Protein AF-A0A926SGU6-F1 (afdb_monomer_lite)

pLDDT: mean 78.97, std 19.54, range [34.16, 98.25]

Foldseek 3Di:
DDDDDDDDDDDDDPDDDDPPPPPPDDLPLPQFAPPDDFAWWKWALDDQPDPPADAPLSGAHWMWTWTDDPQWIWTKTAGVVLVRLAIWIWTAGDGSKGKTKIKDFAQFSHHPDDPPQQCAQDWDQPDPVSQKTFHNWDFDPDDDPGGTIIMTPIMIGRRSSIDIHDSHPDHGDPDRD

Radius of gyration: 25.49 Å; chains: 1; bounding box: 44×33×111 Å

Sequence (177 aa):
MNRHFLLILSFNLCIPFTTLLRAESQPAAFDFRNNLKDGNYRFCSQRPRSGTV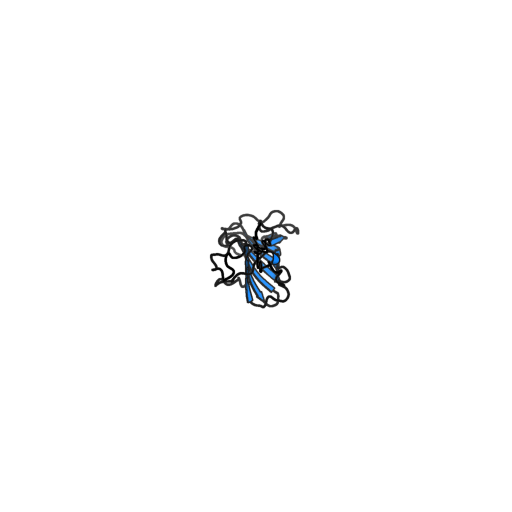TAPNEVVGNCFLFRKQRGQVIGKYYDTRSFGEVSVCLSGSVTDRVLAQGLEEIGGIGRQRIPANSMRDELVNWDKEGILKVSGAETYRGTSDRGRLVRYRQAILDLKRLYRVNAGAILPPTRCF

Secondary structure (DSSP, 8-state):
-------------------------------TTTS--SEEEEEESSPPSSSS---TTS--SEEEEEEEETTEEEEEEEEGGGTT-SEEEEEEEESSSEEEEEEEEESSSS--SPPTTTTSSS-EESSTT-SEEEEEEEE--S--SSSEEEEEEEEEE-GGGSEEE--TTPPPPS---

Structure (mmCIF, N/CA/C/O backbone):
data_AF-A0A926SGU6-F1
#
_entry.id   AF-A0A926SGU6-F1
#
loop_
_atom_site.group_PDB
_atom_site.id
_atom_site.type_symbol
_atom_site.label_atom_id
_atom_site.label_alt_id
_atom_site.label_comp_id
_atom_site.label_asym_id
_atom_site.label_entity_id
_atom_site.label_seq_id
_atom_site.pdbx_PDB_ins_code
_atom_site.Cartn_x
_atom_site.Cartn_y
_atom_site.Cartn_z
_atom_site.occupancy
_atom_site.B_iso_or_equiv
_atom_site.auth_seq_id
_atom_site.auth_comp_id
_atom_site.auth_asym_id
_atom_site.auth_atom_id
_atom_site.pdbx_PDB_model_num
ATOM 1 N N . MET A 1 1 ? 25.596 -16.868 91.184 1.00 37.97 1 MET A N 1
ATOM 2 C CA . MET A 1 1 ? 25.832 -15.513 90.629 1.00 37.97 1 MET A CA 1
ATOM 3 C C . MET A 1 1 ? 25.152 -15.459 89.267 1.00 37.97 1 MET A C 1
ATOM 5 O O . MET A 1 1 ? 25.415 -16.345 88.472 1.00 37.97 1 MET A O 1
ATOM 9 N N . ASN A 1 2 ? 24.038 -14.721 89.149 1.00 34.16 2 ASN A N 1
ATOM 10 C CA . ASN A 1 2 ? 23.910 -13.459 88.382 1.00 34.16 2 ASN A CA 1
ATOM 11 C C . ASN A 1 2 ? 24.379 -13.577 86.918 1.00 34.16 2 ASN A C 1
ATOM 13 O O . ASN A 1 2 ? 25.496 -14.009 86.699 1.00 34.16 2 ASN A O 1
ATOM 17 N N . ARG A 1 3 ? 23.692 -13.118 85.870 1.00 38.75 3 ARG A N 1
ATOM 18 C CA . ARG A 1 3 ? 22.409 -12.434 85.629 1.00 38.75 3 ARG A CA 1
ATOM 19 C C . ARG A 1 3 ? 22.241 -12.427 84.090 1.00 38.75 3 ARG A C 1
ATOM 21 O O . ARG A 1 3 ? 23.236 -12.455 83.380 1.00 38.75 3 ARG A O 1
ATOM 28 N N . HIS A 1 4 ? 20.989 -12.372 83.639 1.00 38.47 4 HIS A N 1
ATOM 29 C CA . HIS A 1 4 ? 20.445 -11.805 82.390 1.00 38.47 4 HIS A CA 1
ATOM 30 C C . HIS A 1 4 ? 21.379 -11.364 81.241 1.00 38.47 4 HIS A C 1
ATOM 32 O O . HIS A 1 4 ? 22.266 -10.553 81.463 1.00 38.47 4 HIS A O 1
ATOM 38 N N . PHE A 1 5 ? 20.984 -11.669 79.995 1.00 40.47 5 PHE A N 1
ATOM 39 C CA . PHE A 1 5 ? 20.565 -10.619 79.051 1.00 40.47 5 PHE A CA 1
ATOM 40 C C . PHE A 1 5 ? 19.672 -11.176 77.926 1.00 40.47 5 PHE A C 1
ATOM 42 O O . PHE A 1 5 ? 19.956 -12.204 77.320 1.00 40.47 5 PHE A O 1
ATOM 49 N N . LEU A 1 6 ? 18.568 -10.469 77.702 1.00 42.78 6 LEU A N 1
ATOM 50 C CA . LEU A 1 6 ? 17.557 -10.635 76.660 1.00 42.78 6 LEU A CA 1
ATOM 51 C C . LEU A 1 6 ? 17.912 -9.672 75.516 1.00 42.78 6 LEU A C 1
ATOM 53 O O . LEU A 1 6 ? 18.248 -8.530 75.817 1.00 42.78 6 LEU A O 1
ATOM 57 N N . LEU A 1 7 ? 17.772 -10.060 74.244 1.00 39.19 7 LEU A N 1
ATOM 58 C CA . LEU A 1 7 ? 17.498 -9.095 73.170 1.00 39.19 7 LEU A CA 1
ATOM 59 C C . LEU A 1 7 ? 16.807 -9.761 71.971 1.00 39.19 7 LEU A C 1
ATOM 61 O O . LEU A 1 7 ? 17.338 -10.641 71.301 1.00 39.19 7 LEU A O 1
ATOM 65 N N . ILE A 1 8 ? 15.575 -9.304 71.778 1.00 44.44 8 ILE A N 1
ATOM 66 C CA . ILE A 1 8 ? 14.685 -9.451 70.626 1.00 44.44 8 ILE A CA 1
ATOM 67 C C . ILE A 1 8 ? 15.131 -8.445 69.551 1.00 44.44 8 ILE A C 1
ATOM 69 O O . ILE A 1 8 ? 15.584 -7.370 69.932 1.00 44.44 8 ILE A O 1
ATOM 73 N N . LEU A 1 9 ? 14.957 -8.761 68.258 1.00 41.72 9 LEU A N 1
ATOM 74 C CA . LEU A 1 9 ? 14.495 -7.882 67.149 1.00 41.72 9 LEU A CA 1
ATOM 75 C C . LEU A 1 9 ? 14.794 -8.605 65.812 1.00 41.72 9 LEU A C 1
ATOM 77 O O . LEU A 1 9 ? 15.941 -8.892 65.500 1.00 41.72 9 LEU A O 1
ATOM 81 N N . SER A 1 10 ? 13.795 -9.146 65.113 1.00 40.19 10 SER A N 1
ATOM 82 C CA . SER A 1 10 ? 12.912 -8.467 64.143 1.00 40.19 10 SER A CA 1
ATOM 83 C C . SER A 1 10 ? 13.447 -8.457 62.706 1.00 40.19 10 SER A C 1
ATOM 85 O O . SER A 1 10 ? 14.383 -7.740 62.378 1.00 40.19 10 SER A O 1
ATOM 87 N N . PHE A 1 11 ? 12.767 -9.255 61.875 1.00 45.12 11 PHE A N 1
ATOM 88 C CA . PHE A 1 11 ? 12.396 -9.057 60.469 1.00 45.12 11 PHE A CA 1
ATOM 89 C C . PHE A 1 11 ? 13.201 -8.067 59.611 1.00 45.12 11 PHE A C 1
ATOM 91 O O . PHE A 1 11 ? 13.109 -6.858 59.792 1.00 45.12 11 PHE A O 1
ATOM 98 N N . ASN A 1 12 ? 13.762 -8.576 58.511 1.00 41.69 12 ASN A N 1
ATOM 99 C CA . ASN A 1 12 ? 13.531 -7.958 57.206 1.00 41.69 12 ASN A CA 1
ATOM 100 C C . ASN A 1 12 ? 13.437 -9.027 56.109 1.00 41.69 12 ASN A C 1
ATOM 102 O O . ASN A 1 12 ? 14.394 -9.724 55.780 1.00 41.69 12 ASN A O 1
ATOM 106 N N . LEU A 1 13 ? 12.217 -9.153 55.587 1.00 45.97 13 LEU A N 1
ATOM 107 C CA . LEU A 1 13 ? 11.832 -9.915 54.409 1.00 45.97 13 LEU A CA 1
ATOM 108 C C . LEU A 1 13 ? 12.438 -9.253 53.163 1.00 45.97 13 LEU A C 1
ATOM 110 O O . LEU A 1 13 ? 11.923 -8.245 52.691 1.00 45.97 13 LEU A O 1
ATOM 114 N N . CYS A 1 14 ? 13.487 -9.840 52.594 1.00 39.28 14 CYS A N 1
ATOM 115 C CA . CYS A 1 14 ? 13.871 -9.573 51.207 1.00 39.28 14 CYS A CA 1
ATOM 116 C C . CYS A 1 14 ? 13.149 -10.582 50.308 1.00 39.28 14 CYS A C 1
ATOM 118 O O . CYS A 1 14 ? 13.698 -11.622 49.951 1.00 39.28 14 CYS A O 1
ATOM 120 N N . ILE A 1 15 ? 11.886 -10.297 49.980 1.00 53.78 15 ILE A N 1
ATOM 121 C CA . ILE A 1 15 ? 11.188 -11.000 48.897 1.00 53.78 15 ILE A CA 1
ATOM 122 C C . ILE A 1 15 ? 11.726 -10.434 47.573 1.00 53.78 15 ILE A C 1
ATOM 124 O O . ILE A 1 15 ? 11.744 -9.211 47.403 1.00 53.78 15 ILE A O 1
ATOM 128 N N . PRO A 1 16 ? 12.183 -11.279 46.637 1.00 40.81 16 PRO A N 1
ATOM 129 C CA . PRO A 1 16 ? 12.710 -10.818 45.368 1.00 40.81 16 PRO A CA 1
ATOM 130 C C . PRO A 1 16 ? 11.577 -10.384 44.434 1.00 40.81 16 PRO A C 1
ATOM 132 O O . PRO A 1 16 ? 10.491 -10.954 44.435 1.00 40.81 16 PRO A O 1
ATOM 135 N N . PHE A 1 17 ? 11.895 -9.393 43.603 1.00 47.88 17 PHE A N 1
ATOM 136 C CA . PHE A 1 17 ? 11.402 -9.226 42.237 1.00 47.88 17 PHE A CA 1
ATOM 137 C C . PHE A 1 17 ? 9.922 -9.563 41.987 1.00 47.88 17 PHE A C 1
ATOM 139 O O . PHE A 1 17 ? 9.542 -10.678 41.637 1.00 47.88 17 PHE A O 1
ATOM 146 N N . THR A 1 18 ? 9.087 -8.533 41.955 1.00 45.38 18 THR A N 1
ATOM 147 C CA . THR A 1 18 ? 8.050 -8.498 40.922 1.00 45.38 18 THR A CA 1
ATOM 148 C C . THR A 1 18 ? 7.994 -7.086 40.386 1.00 45.38 18 THR A C 1
ATOM 150 O O . THR A 1 18 ? 7.298 -6.208 40.885 1.00 45.38 18 THR A O 1
ATOM 153 N N . THR A 1 19 ? 8.838 -6.851 39.388 1.00 45.31 19 THR A N 1
ATOM 154 C CA . THR A 1 19 ? 8.757 -5.693 38.516 1.00 45.31 19 THR A CA 1
ATOM 155 C C . THR A 1 19 ? 7.315 -5.609 38.020 1.00 45.31 19 THR A C 1
ATOM 157 O O . THR A 1 19 ? 6.869 -6.456 37.248 1.00 45.31 19 THR A O 1
ATOM 160 N N . LEU A 1 20 ? 6.576 -4.595 38.468 1.00 49.50 20 LEU A N 1
ATOM 161 C CA . LEU A 1 20 ? 5.310 -4.177 37.871 1.00 49.50 20 LEU A CA 1
ATOM 162 C C . LEU A 1 20 ? 5.624 -3.536 36.509 1.00 49.50 20 LEU A C 1
ATOM 164 O O . LEU A 1 20 ? 5.477 -2.339 36.286 1.00 49.50 20 LEU A O 1
ATOM 168 N N . LEU A 1 21 ? 6.111 -4.360 35.580 1.00 41.56 21 LEU A N 1
ATOM 169 C CA . LEU A 1 21 ? 6.093 -4.082 34.156 1.00 41.56 21 LEU A CA 1
ATOM 170 C C . LEU A 1 21 ? 4.631 -4.187 33.735 1.00 41.56 21 LEU A C 1
ATOM 172 O O . LEU A 1 21 ? 4.153 -5.245 33.331 1.00 41.56 21 LEU A O 1
ATOM 176 N N . ARG A 1 22 ? 3.905 -3.071 33.812 1.00 44.03 22 ARG A N 1
ATOM 177 C CA . ARG A 1 22 ? 2.701 -2.903 33.002 1.00 44.03 22 ARG A CA 1
ATOM 178 C C . ARG A 1 22 ? 3.144 -2.784 31.543 1.00 44.03 22 ARG A C 1
ATOM 180 O O . ARG A 1 22 ? 3.216 -1.700 30.974 1.00 44.03 22 ARG A O 1
ATOM 187 N N . ALA A 1 23 ? 3.491 -3.919 30.950 1.00 46.16 23 ALA A N 1
ATOM 188 C CA . ALA A 1 23 ? 3.639 -4.077 29.517 1.00 46.16 23 ALA A CA 1
ATOM 189 C C . ALA A 1 23 ? 2.235 -4.127 28.910 1.00 46.16 23 ALA A C 1
ATOM 191 O O . ALA A 1 23 ? 1.737 -5.187 28.548 1.00 46.16 23 ALA A O 1
ATOM 192 N N . GLU A 1 24 ? 1.571 -2.978 28.820 1.00 52.88 24 GLU A N 1
ATOM 193 C CA . GLU A 1 24 ? 0.285 -2.888 28.138 1.00 52.88 24 GLU A CA 1
ATOM 194 C C . GLU A 1 24 ? 0.413 -2.022 26.894 1.00 52.88 24 GLU A C 1
ATOM 196 O O . GLU A 1 24 ? 0.014 -0.867 26.819 1.00 52.88 24 GLU A O 1
ATOM 201 N N . SER A 1 25 ? 0.998 -2.636 25.878 1.00 44.53 25 SER A N 1
ATOM 202 C CA . SER A 1 25 ? 0.344 -2.632 24.580 1.00 44.53 25 SER A CA 1
ATOM 203 C C . SER A 1 25 ? 0.863 -3.853 23.837 1.00 44.53 25 SER A C 1
ATOM 205 O O . SER A 1 25 ? 1.980 -3.852 23.308 1.00 44.53 25 SER A O 1
ATOM 207 N N . GLN A 1 26 ? 0.061 -4.907 23.783 1.00 46.75 26 GLN A N 1
ATOM 208 C CA . GLN A 1 26 ? 0.214 -5.847 22.683 1.00 46.75 26 GLN A CA 1
ATOM 209 C C . GLN A 1 26 ? 0.273 -5.046 21.360 1.00 46.75 26 GLN A C 1
ATOM 211 O O . GLN A 1 26 ? -0.361 -3.985 21.260 1.00 46.75 26 GLN A O 1
ATOM 216 N N . PRO A 1 27 ? 0.922 -5.553 20.299 1.00 47.94 27 PRO A N 1
ATOM 217 C CA . PRO A 1 27 ? 0.322 -5.417 18.983 1.00 47.94 27 PRO A CA 1
ATOM 218 C C . PRO A 1 27 ? -1.016 -6.153 19.084 1.00 47.94 27 PRO A C 1
ATOM 220 O O . PRO A 1 27 ? -1.103 -7.344 18.797 1.00 47.94 27 PRO A O 1
ATOM 223 N N . ALA A 1 28 ? -2.040 -5.507 19.649 1.00 43.53 28 ALA A N 1
ATOM 224 C CA . ALA A 1 28 ? -3.357 -6.103 19.668 1.00 43.53 28 ALA A CA 1
ATOM 225 C C . ALA A 1 28 ? -3.671 -6.304 18.194 1.00 43.53 28 ALA A C 1
ATOM 227 O O . ALA A 1 28 ? -3.621 -5.339 17.428 1.00 43.53 28 ALA A O 1
ATOM 228 N N . ALA A 1 29 ? -3.875 -7.560 17.802 1.00 46.94 29 ALA A N 1
ATOM 229 C CA . ALA A 1 29 ? -4.470 -7.924 16.538 1.00 46.94 29 ALA A CA 1
ATOM 230 C C . ALA A 1 29 ? -5.776 -7.133 16.448 1.00 46.94 29 ALA A C 1
ATOM 232 O O . ALA A 1 29 ? -6.813 -7.563 16.944 1.00 46.94 29 ALA A O 1
ATOM 233 N N . PHE A 1 30 ? -5.684 -5.903 15.943 1.00 53.75 30 PHE A N 1
ATOM 234 C CA . PHE A 1 30 ? -6.813 -5.015 15.817 1.00 53.75 30 PHE A CA 1
ATOM 235 C C . PHE A 1 30 ? -7.750 -5.765 14.889 1.00 53.75 30 PHE A C 1
ATOM 237 O O . PHE A 1 30 ? -7.342 -6.142 13.791 1.00 53.75 30 PHE A O 1
ATOM 244 N N . ASP A 1 31 ? -8.956 -6.084 15.353 1.00 55.91 31 ASP A N 1
ATOM 245 C CA . ASP A 1 31 ? -9.930 -6.744 14.496 1.00 55.91 31 ASP A CA 1
ATOM 246 C C . ASP A 1 31 ? -10.377 -5.743 13.424 1.00 55.91 31 ASP A C 1
ATOM 248 O O . ASP A 1 31 ? -11.317 -4.959 13.587 1.00 55.91 31 ASP A O 1
ATOM 252 N N . PHE A 1 32 ? -9.625 -5.739 12.327 1.00 62.06 32 PHE A N 1
ATOM 253 C CA . PHE A 1 32 ? -9.819 -4.879 11.174 1.00 62.06 32 PHE A CA 1
ATOM 254 C C . PHE A 1 32 ? -11.168 -5.144 10.482 1.00 62.06 32 PHE A C 1
ATOM 256 O O . PHE A 1 32 ? -11.677 -4.231 9.828 1.00 62.06 32 PHE A O 1
ATOM 263 N N . ARG A 1 33 ? -11.784 -6.332 10.662 1.00 49.72 33 ARG A N 1
ATOM 264 C CA . ARG A 1 33 ? -13.089 -6.678 10.066 1.00 49.72 33 ARG A CA 1
ATOM 265 C C . ARG A 1 33 ? -14.234 -5.859 10.654 1.00 49.72 33 ARG A C 1
ATOM 267 O O . ARG A 1 33 ? -15.076 -5.396 9.890 1.00 49.72 33 ARG A O 1
ATOM 274 N N . ASN A 1 34 ? -14.259 -5.664 11.973 1.00 51.56 34 ASN A N 1
ATOM 275 C CA . ASN A 1 34 ? -15.447 -5.137 12.658 1.00 51.56 34 ASN A CA 1
ATOM 276 C C . ASN A 1 34 ? -15.272 -3.739 13.266 1.00 51.56 34 ASN A C 1
ATOM 278 O O . ASN A 1 34 ? -16.264 -3.048 13.485 1.00 51.56 34 ASN A O 1
ATOM 282 N N . ASN A 1 35 ? -14.037 -3.277 13.496 1.00 66.94 35 ASN A N 1
ATOM 283 C CA . ASN A 1 35 ? -13.813 -2.071 14.309 1.00 66.94 35 ASN A CA 1
ATOM 284 C C . ASN A 1 35 ? -13.295 -0.851 13.542 1.00 66.94 35 ASN A C 1
ATOM 286 O O . ASN A 1 35 ? -13.271 0.258 14.085 1.00 66.94 35 ASN A O 1
ATOM 290 N N . LEU A 1 36 ? -12.884 -1.008 12.282 1.00 81.56 36 LEU A N 1
ATOM 291 C CA . LEU A 1 36 ? -12.426 0.126 11.485 1.00 81.56 36 LEU A CA 1
ATOM 292 C C . LEU A 1 36 ? -13.639 0.809 10.836 1.00 81.56 36 LEU A C 1
ATOM 294 O O . LEU A 1 36 ? -14.140 0.373 9.798 1.00 81.56 36 LEU A O 1
ATOM 298 N N . LYS A 1 37 ? -14.138 1.882 11.458 1.00 88.31 37 LYS A N 1
ATOM 299 C CA . LYS A 1 37 ? -15.188 2.735 10.873 1.00 88.31 37 LYS A CA 1
ATOM 300 C C . LYS A 1 37 ? -14.716 3.335 9.544 1.00 88.31 37 LYS A C 1
ATOM 302 O O . LYS A 1 37 ? -13.524 3.336 9.235 1.00 88.31 37 LYS A O 1
ATOM 307 N N . ASP A 1 38 ? -15.634 3.847 8.742 1.00 92.19 38 ASP A N 1
ATOM 308 C CA . ASP A 1 38 ? -15.238 4.595 7.550 1.00 92.19 38 ASP A CA 1
ATOM 309 C C . ASP A 1 38 ? -14.463 5.861 7.957 1.00 92.19 38 ASP A C 1
ATOM 311 O O . ASP A 1 38 ? -14.768 6.487 8.973 1.00 92.19 38 ASP A O 1
ATOM 315 N N . GLY A 1 39 ? -13.400 6.186 7.219 1.00 91.81 39 GLY A N 1
ATOM 316 C CA . GLY A 1 39 ? -12.478 7.260 7.593 1.00 91.81 39 GLY A CA 1
ATOM 317 C C . GLY A 1 39 ? -11.078 7.123 6.998 1.00 91.81 39 GLY A C 1
ATOM 318 O O . GLY A 1 39 ? -10.813 6.234 6.187 1.00 91.81 39 GLY A O 1
ATOM 319 N N . ASN A 1 40 ? -10.180 8.013 7.424 1.00 92.88 40 ASN A N 1
ATOM 320 C CA . ASN A 1 40 ? -8.783 8.053 6.995 1.00 92.88 40 ASN A CA 1
ATOM 321 C C . ASN A 1 40 ? -7.868 7.483 8.081 1.00 92.88 40 ASN A C 1
ATOM 323 O O . ASN A 1 40 ? -8.015 7.792 9.265 1.00 92.88 40 ASN A O 1
ATOM 327 N N . TYR A 1 41 ? -6.902 6.673 7.665 1.00 91.25 41 TYR A N 1
ATOM 328 C CA . TYR A 1 41 ? -6.055 5.904 8.561 1.00 91.25 41 TYR A CA 1
ATOM 329 C C . TYR A 1 41 ? -4.615 5.878 8.075 1.00 91.25 41 TYR A C 1
ATOM 331 O O . TYR A 1 41 ? -4.353 5.859 6.873 1.00 91.25 41 TYR A O 1
ATOM 339 N N . ARG A 1 42 ? -3.682 5.810 9.026 1.00 91.00 42 ARG A N 1
ATOM 340 C CA . ARG A 1 42 ? -2.275 5.530 8.764 1.00 91.00 42 ARG A CA 1
ATOM 341 C C . ARG A 1 42 ? -1.800 4.407 9.675 1.00 91.00 42 ARG A C 1
ATOM 343 O O . ARG A 1 42 ? -2.048 4.435 10.880 1.00 91.00 42 ARG A O 1
ATOM 350 N N . PHE A 1 43 ? -1.135 3.425 9.086 1.00 91.00 43 PHE A N 1
ATOM 351 C CA . PHE A 1 43 ? -0.554 2.279 9.780 1.00 91.00 43 PHE A CA 1
ATOM 352 C C . PHE A 1 43 ? 0.903 2.128 9.363 1.00 91.00 43 PHE A C 1
ATOM 354 O O . PHE A 1 43 ? 1.172 2.200 8.171 1.00 91.00 43 PHE A O 1
ATOM 361 N N . CYS A 1 44 ? 1.831 1.932 10.298 1.00 90.69 44 CYS A N 1
ATOM 362 C CA . CYS A 1 44 ? 3.265 1.881 9.997 1.00 90.69 44 CYS A CA 1
ATOM 363 C C . CYS A 1 44 ? 3.982 0.743 10.722 1.00 90.69 44 CYS A C 1
ATOM 365 O O . CYS A 1 44 ? 3.562 0.325 11.799 1.00 90.69 44 CYS A O 1
ATOM 367 N N . SER A 1 45 ? 5.054 0.222 10.123 1.00 91.06 45 SER A 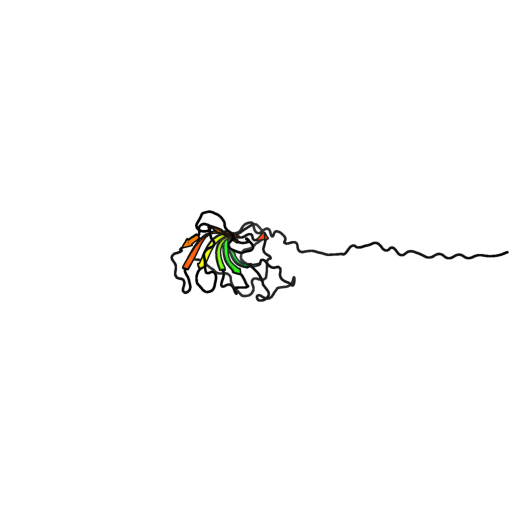N 1
ATOM 368 C CA . SER A 1 45 ? 5.755 -0.965 10.629 1.00 91.06 45 SER A CA 1
ATOM 369 C C . SER A 1 45 ? 6.589 -0.703 11.880 1.00 91.06 45 SER A C 1
ATOM 371 O O . SER A 1 45 ? 6.848 -1.637 12.638 1.00 91.06 45 SER A O 1
ATOM 373 N N . GLN A 1 46 ? 6.982 0.547 12.136 1.00 86.12 46 GLN A N 1
ATOM 374 C CA . GLN A 1 46 ? 7.642 0.906 13.385 1.00 86.12 46 GLN A CA 1
ATOM 375 C C . GLN A 1 46 ? 6.658 1.513 14.369 1.00 86.12 46 GLN A C 1
ATOM 377 O O . GLN A 1 46 ? 5.792 2.324 14.029 1.00 86.12 46 GLN A O 1
ATOM 382 N N . ARG A 1 47 ? 6.824 1.100 15.623 1.00 74.56 47 ARG A N 1
ATOM 383 C CA . ARG A 1 47 ? 6.059 1.631 16.735 1.00 74.56 47 ARG A CA 1
ATOM 384 C C . ARG A 1 47 ? 6.494 3.077 17.002 1.00 74.56 47 ARG A C 1
ATOM 386 O O . ARG A 1 47 ? 7.697 3.343 17.028 1.00 74.56 47 ARG A O 1
ATOM 393 N N . PRO A 1 48 ? 5.554 3.997 17.252 1.00 67.00 48 PRO A N 1
ATOM 394 C CA . PRO A 1 48 ? 5.924 5.344 17.642 1.00 67.00 48 PRO A CA 1
ATOM 395 C C . PRO A 1 48 ? 6.644 5.361 18.997 1.00 67.00 48 PRO A C 1
ATOM 397 O O . PRO A 1 48 ? 6.311 4.579 19.891 1.00 67.00 48 PRO A O 1
ATOM 400 N N . ARG A 1 49 ? 7.649 6.236 19.143 1.00 64.50 49 ARG A N 1
ATOM 401 C CA . ARG A 1 49 ? 8.501 6.304 20.347 1.00 64.50 49 ARG A CA 1
ATOM 402 C C . ARG A 1 49 ? 7.752 6.783 21.599 1.00 64.50 49 ARG A C 1
ATOM 404 O O . ARG A 1 49 ? 8.154 6.422 22.699 1.00 64.50 49 ARG A O 1
ATOM 411 N N . SER A 1 50 ? 6.653 7.524 21.449 1.00 58.03 50 SER A N 1
ATOM 412 C CA . SER A 1 50 ? 5.747 7.917 22.537 1.00 58.03 50 SER A CA 1
ATOM 413 C C . SER A 1 50 ? 4.326 7.403 22.272 1.00 58.03 50 SER A C 1
ATOM 415 O O . SER A 1 50 ? 3.854 7.372 21.137 1.00 58.03 50 SER A O 1
ATOM 417 N N . GLY A 1 51 ? 3.617 6.989 23.329 1.00 50.44 51 GLY A N 1
ATOM 418 C CA . GLY A 1 51 ? 2.210 6.556 23.255 1.00 50.44 51 GLY A CA 1
ATOM 419 C C . GLY A 1 51 ? 1.216 7.690 22.963 1.00 50.44 51 GLY A C 1
ATOM 420 O O . GLY A 1 51 ? 0.024 7.444 22.793 1.00 50.44 51 GLY A O 1
ATOM 421 N N . THR A 1 52 ? 1.700 8.928 22.893 1.00 46.31 52 THR A N 1
ATOM 422 C CA . THR A 1 52 ? 0.950 10.142 22.584 1.00 46.31 52 THR A CA 1
ATOM 423 C C . THR A 1 52 ? 1.363 10.661 21.215 1.00 46.31 52 THR A C 1
ATOM 425 O O . THR A 1 52 ? 2.529 10.967 20.997 1.00 46.31 52 THR A O 1
ATOM 428 N N . VAL A 1 53 ? 0.378 10.729 20.312 1.00 48.31 53 VAL A N 1
ATOM 429 C CA . VAL A 1 53 ? 0.356 11.455 19.028 1.00 48.31 53 VAL A CA 1
ATOM 430 C C . VAL A 1 53 ? 1.737 11.855 18.501 1.00 48.31 53 VAL A C 1
ATOM 432 O O . VAL A 1 53 ? 2.210 12.967 18.699 1.00 48.31 53 VAL A O 1
ATOM 435 N N . THR A 1 54 ? 2.367 10.932 17.792 1.00 52.81 54 THR A N 1
ATOM 436 C CA . THR A 1 54 ? 3.625 11.170 17.084 1.00 52.81 54 THR A CA 1
ATOM 437 C C . THR A 1 54 ? 3.388 12.130 15.926 1.00 52.81 54 THR A C 1
ATOM 439 O O . THR A 1 54 ? 2.466 11.931 15.124 1.00 52.81 54 THR A O 1
ATOM 442 N N . ALA A 1 55 ? 4.191 13.191 15.858 1.00 55.00 55 ALA A N 1
ATOM 443 C CA . ALA A 1 55 ? 4.118 14.155 14.773 1.00 55.00 55 ALA A CA 1
ATOM 444 C C . ALA A 1 55 ? 4.390 13.446 13.423 1.00 55.00 55 ALA A C 1
ATOM 446 O O . ALA A 1 55 ? 5.125 12.456 13.383 1.00 55.00 55 ALA A O 1
ATOM 447 N N . PRO A 1 56 ? 3.797 13.887 12.293 1.00 53.38 56 PRO A N 1
ATOM 448 C CA . PRO A 1 56 ? 3.882 13.171 11.013 1.00 53.38 56 PRO A CA 1
ATOM 449 C C . PRO A 1 56 ? 5.307 12.875 10.511 1.00 53.38 56 PRO A C 1
ATOM 451 O O . PRO A 1 56 ? 5.472 11.975 9.691 1.00 53.38 56 PRO A O 1
ATOM 454 N N . ASN A 1 57 ? 6.300 13.630 10.990 1.00 57.91 57 ASN A N 1
ATOM 455 C CA . ASN A 1 57 ? 7.733 13.542 10.694 1.00 57.91 57 ASN A CA 1
ATOM 456 C C . ASN A 1 57 ? 8.504 12.523 11.556 1.00 57.91 57 ASN A C 1
ATOM 458 O O . ASN A 1 57 ? 9.634 12.187 11.224 1.00 57.91 57 ASN A O 1
ATOM 462 N N . GLU A 1 58 ? 7.915 12.018 12.636 1.00 66.12 58 GLU A N 1
ATOM 463 C CA . GLU A 1 58 ? 8.531 11.015 13.518 1.00 66.12 58 GLU A CA 1
ATOM 464 C C . GLU A 1 58 ? 8.091 9.579 13.180 1.00 66.12 58 GLU A C 1
ATOM 466 O O . GLU A 1 58 ? 8.470 8.610 13.840 1.00 66.12 58 GLU A O 1
ATOM 471 N N . VAL A 1 59 ? 7.272 9.428 12.139 1.00 72.00 59 VAL A N 1
ATOM 472 C CA . VAL A 1 59 ? 6.795 8.136 11.656 1.00 72.00 59 VAL A CA 1
ATOM 473 C C . VAL A 1 59 ? 7.860 7.505 10.759 1.00 72.00 59 VAL A C 1
ATOM 475 O O . VAL A 1 59 ? 8.244 8.083 9.744 1.00 72.00 59 VAL A O 1
ATOM 478 N N . VAL A 1 60 ? 8.314 6.301 11.114 1.00 80.25 60 VAL A N 1
ATOM 479 C CA . VAL A 1 60 ? 9.394 5.597 10.409 1.00 80.25 60 VAL A CA 1
ATOM 480 C C . VAL A 1 60 ? 8.940 4.201 9.963 1.00 80.25 60 VAL A C 1
ATOM 482 O O . VAL A 1 60 ? 8.124 3.553 10.618 1.00 80.25 60 VAL A O 1
ATOM 485 N N . GLY A 1 61 ? 9.477 3.726 8.840 1.00 89.19 61 GLY A N 1
ATOM 486 C CA . GLY A 1 61 ? 9.271 2.379 8.313 1.00 89.19 61 GLY A CA 1
ATOM 487 C C . GLY A 1 61 ? 8.371 2.357 7.084 1.00 89.19 61 GLY A C 1
ATOM 488 O O . GLY A 1 61 ? 8.236 3.350 6.372 1.00 89.19 61 GLY A O 1
ATOM 489 N N . ASN A 1 62 ? 7.746 1.208 6.837 1.00 92.69 62 ASN A N 1
ATOM 490 C CA . ASN A 1 62 ? 6.765 1.084 5.771 1.00 92.69 62 ASN A CA 1
ATOM 491 C C . ASN A 1 62 ? 5.393 1.477 6.307 1.00 92.69 62 ASN A C 1
ATOM 493 O O . ASN A 1 62 ? 4.944 0.940 7.323 1.00 92.69 62 ASN A O 1
ATOM 497 N N . CYS A 1 63 ? 4.730 2.393 5.617 1.00 92.94 63 CYS A N 1
ATOM 498 C CA . CYS A 1 63 ? 3.465 2.970 6.026 1.00 92.94 63 CYS A CA 1
ATOM 499 C C . CYS A 1 63 ? 2.384 2.747 4.978 1.00 92.94 63 CYS A C 1
ATOM 501 O O . CYS A 1 63 ? 2.635 2.860 3.784 1.00 92.94 63 CYS A O 1
ATOM 503 N N . PHE A 1 64 ? 1.160 2.510 5.436 1.00 95.19 64 PHE A N 1
ATOM 504 C CA . PHE A 1 64 ? -0.048 2.499 4.631 1.00 95.19 64 PHE A CA 1
ATOM 505 C C . PHE A 1 64 ? -0.958 3.650 5.061 1.00 95.19 64 PHE A C 1
ATOM 507 O O . PHE A 1 64 ? -1.521 3.621 6.156 1.00 95.19 64 PHE A O 1
ATOM 514 N N . LEU A 1 65 ? -1.081 4.671 4.211 1.00 94.62 65 LEU A N 1
ATOM 515 C CA . LEU A 1 65 ? -2.009 5.791 4.377 1.00 94.62 65 LEU A CA 1
ATOM 516 C C . LEU A 1 65 ? -3.212 5.565 3.460 1.00 94.62 65 LEU A C 1
ATOM 518 O O . LEU A 1 65 ? -3.063 5.597 2.240 1.00 94.62 65 LEU A O 1
ATOM 522 N N . PHE A 1 66 ? -4.394 5.340 4.027 1.00 95.75 66 PHE A N 1
ATOM 523 C CA . PHE A 1 66 ? -5.565 4.925 3.258 1.00 95.75 66 PHE A CA 1
ATOM 524 C C . PHE A 1 66 ? -6.872 5.514 3.774 1.00 95.75 66 PHE A C 1
ATOM 526 O O . PHE A 1 66 ? -7.017 5.861 4.947 1.00 95.75 66 PHE A O 1
ATOM 533 N N . ARG A 1 67 ? -7.846 5.588 2.872 1.00 95.44 67 ARG A N 1
ATOM 534 C CA . ARG A 1 67 ? -9.249 5.848 3.175 1.00 95.44 67 ARG A CA 1
ATOM 535 C C . ARG A 1 67 ? -10.003 4.529 3.142 1.00 95.44 67 ARG A C 1
ATOM 537 O O . ARG A 1 67 ? -9.873 3.794 2.167 1.00 95.44 67 ARG A O 1
ATOM 544 N N . LYS A 1 68 ? -10.810 4.258 4.168 1.00 93.88 68 LYS A N 1
ATOM 545 C CA . LYS A 1 68 ? -11.779 3.158 4.196 1.00 93.88 68 LYS A CA 1
ATOM 546 C C . LYS A 1 68 ? -13.193 3.692 3.981 1.00 93.88 68 LYS A C 1
ATOM 548 O O . LYS A 1 68 ? -13.603 4.619 4.679 1.00 93.88 68 LYS A O 1
ATOM 553 N N . GLN A 1 69 ? -13.940 3.072 3.073 1.00 93.75 69 GLN A N 1
ATOM 554 C CA . GLN A 1 69 ? -15.359 3.344 2.855 1.00 93.75 69 GLN A CA 1
ATOM 555 C C . GLN A 1 69 ? -16.092 2.052 2.490 1.00 93.75 69 GLN A C 1
ATOM 557 O O . GLN A 1 69 ? -15.710 1.383 1.533 1.00 93.75 69 GLN A O 1
ATOM 562 N N . ARG A 1 70 ? -17.137 1.679 3.244 1.00 91.62 70 ARG A N 1
ATOM 563 C CA . ARG A 1 70 ? -17.959 0.476 2.982 1.00 91.62 70 ARG A CA 1
ATOM 564 C C . ARG A 1 70 ? -17.133 -0.809 2.771 1.00 91.62 70 ARG A C 1
ATOM 566 O O . ARG A 1 70 ? -17.399 -1.596 1.868 1.00 91.62 70 ARG A O 1
ATOM 573 N N . GLY A 1 71 ? -16.086 -0.999 3.579 1.00 89.94 71 GLY A N 1
ATOM 574 C CA . GLY A 1 71 ? -15.196 -2.173 3.505 1.00 89.94 71 GLY A CA 1
ATOM 575 C C . GLY A 1 71 ? -14.161 -2.139 2.372 1.00 89.94 71 GLY A C 1
ATOM 576 O O . GLY A 1 71 ? -13.306 -3.021 2.306 1.00 89.94 71 GLY A O 1
ATOM 577 N N . GLN A 1 72 ? -14.194 -1.112 1.522 1.00 94.12 72 GLN A N 1
ATOM 578 C CA . GLN A 1 72 ? -13.179 -0.856 0.506 1.00 94.12 72 GLN A CA 1
ATOM 579 C C . GLN A 1 72 ? -12.110 0.090 1.044 1.00 94.12 72 GLN A C 1
ATOM 581 O O . GLN A 1 72 ? -12.395 0.952 1.879 1.00 94.12 72 GLN A O 1
ATOM 586 N N . VAL A 1 73 ? -10.888 -0.056 0.547 1.00 95.19 73 VAL A N 1
ATOM 587 C CA . VAL A 1 73 ? -9.757 0.816 0.835 1.00 95.19 73 VAL A CA 1
ATOM 588 C C . VAL A 1 73 ? -9.126 1.321 -0.447 1.00 95.19 73 VAL A C 1
ATOM 590 O O . VAL A 1 73 ? -8.968 0.577 -1.412 1.00 95.19 73 VAL A O 1
ATOM 593 N N . ILE A 1 74 ? -8.733 2.590 -0.420 1.00 97.88 74 ILE A N 1
ATOM 594 C CA . ILE A 1 74 ? -7.840 3.201 -1.403 1.00 97.88 74 ILE A CA 1
ATOM 595 C C . ILE A 1 74 ? -6.737 3.884 -0.610 1.00 97.88 74 ILE A C 1
ATOM 597 O O . ILE A 1 74 ? -7.021 4.671 0.298 1.00 97.88 74 ILE A O 1
ATOM 601 N N . GLY A 1 75 ? -5.482 3.569 -0.906 1.00 97.00 75 GLY A N 1
ATOM 602 C CA . GLY A 1 75 ? -4.374 4.090 -0.122 1.00 97.00 75 GLY A CA 1
ATOM 603 C C . GLY A 1 75 ? -3.019 3.942 -0.774 1.00 97.00 75 GLY A C 1
ATOM 604 O O . GLY A 1 75 ? -2.861 3.242 -1.763 1.00 97.00 75 GLY A O 1
ATOM 605 N N . LYS A 1 76 ? -2.027 4.598 -0.183 1.00 96.12 76 LYS A N 1
ATOM 606 C CA . LYS A 1 76 ? -0.628 4.546 -0.594 1.00 96.12 76 LYS A CA 1
ATOM 607 C C . LYS A 1 76 ? 0.159 3.747 0.439 1.00 96.12 76 LYS A C 1
ATOM 609 O O . LYS A 1 76 ? 0.157 4.111 1.616 1.00 96.12 76 LYS A O 1
ATOM 614 N N . TYR A 1 77 ? 0.824 2.681 0.002 1.00 96.75 77 TYR A N 1
ATOM 615 C CA . TYR A 1 77 ? 1.844 1.979 0.775 1.00 96.75 77 TYR A CA 1
ATOM 616 C C . TYR A 1 77 ? 3.226 2.492 0.366 1.00 96.75 77 TYR A C 1
ATOM 618 O O . TYR A 1 77 ? 3.500 2.582 -0.829 1.00 96.75 77 TYR A O 1
ATOM 626 N N . TYR A 1 78 ? 4.069 2.895 1.315 1.00 93.75 78 TYR A N 1
ATOM 627 C CA . TYR A 1 78 ? 5.331 3.579 1.021 1.00 93.75 78 TYR A CA 1
ATOM 628 C C . TYR A 1 78 ? 6.386 3.407 2.118 1.00 93.75 78 TYR A C 1
ATOM 630 O O . TYR A 1 78 ? 6.042 3.247 3.287 1.00 93.75 78 TYR A O 1
ATOM 638 N N . ASP A 1 79 ? 7.665 3.501 1.746 1.00 89.62 79 ASP A N 1
ATOM 639 C CA . ASP A 1 79 ? 8.790 3.544 2.694 1.00 89.62 79 ASP A CA 1
ATOM 640 C C . ASP A 1 79 ? 9.121 5.002 3.053 1.00 89.62 79 ASP A C 1
ATOM 642 O O . ASP A 1 79 ? 9.454 5.812 2.177 1.00 89.62 79 ASP A O 1
ATOM 646 N N . THR A 1 80 ? 9.059 5.353 4.340 1.00 87.12 80 THR A N 1
ATOM 647 C CA . THR A 1 80 ? 9.360 6.711 4.821 1.00 87.12 80 THR A CA 1
ATOM 648 C C . THR A 1 80 ? 10.816 7.119 4.593 1.00 87.12 80 THR A C 1
ATOM 650 O O . THR A 1 80 ? 11.085 8.309 4.466 1.00 87.12 80 THR A O 1
ATOM 653 N N . ARG A 1 81 ? 11.757 6.168 4.493 1.00 83.38 81 ARG A N 1
ATOM 654 C CA . ARG A 1 81 ? 13.181 6.443 4.207 1.00 83.38 81 ARG A CA 1
ATOM 655 C C . ARG A 1 81 ? 13.405 6.971 2.794 1.00 83.38 81 ARG A C 1
ATOM 657 O O . ARG A 1 81 ? 14.395 7.643 2.546 1.00 83.38 81 ARG A O 1
ATOM 664 N N . SER A 1 82 ? 12.481 6.660 1.887 1.00 83.00 82 SER A N 1
ATOM 665 C CA . SER A 1 82 ? 12.458 7.186 0.520 1.00 83.00 82 SER A CA 1
ATOM 666 C C . SER A 1 82 ? 11.603 8.447 0.389 1.00 83.00 82 SER A C 1
ATOM 668 O O . SER A 1 82 ? 11.213 8.801 -0.714 1.00 83.00 82 SER A O 1
ATOM 670 N N . PHE A 1 83 ? 11.186 9.060 1.505 1.00 81.62 83 PHE A N 1
ATOM 671 C CA . PHE A 1 83 ? 10.228 10.174 1.517 1.00 81.62 83 PHE A CA 1
ATOM 672 C C . PHE A 1 83 ? 8.942 9.893 0.707 1.00 81.62 83 PHE A C 1
ATOM 674 O O . PHE A 1 83 ? 8.262 10.801 0.234 1.00 81.62 83 PHE A O 1
ATOM 681 N N . GLY A 1 84 ? 8.576 8.614 0.569 1.00 80.31 84 GLY A N 1
ATOM 682 C CA . GLY A 1 84 ? 7.412 8.175 -0.193 1.00 80.31 84 GLY A CA 1
ATOM 683 C C . GLY A 1 84 ? 7.592 8.105 -1.713 1.00 80.31 84 GLY A C 1
ATOM 684 O O . GLY A 1 84 ? 6.583 7.958 -2.411 1.00 80.31 84 GLY A O 1
ATOM 685 N N . GLU A 1 85 ? 8.825 8.192 -2.218 1.00 83.56 85 GLU A N 1
ATOM 686 C CA . GLU A 1 85 ? 9.170 7.971 -3.629 1.00 83.56 85 GLU A CA 1
ATOM 687 C C . GLU A 1 85 ? 9.023 6.498 -4.020 1.00 83.56 85 GLU A C 1
ATOM 689 O O . GLU A 1 85 ? 8.518 6.187 -5.097 1.00 83.56 85 GLU A O 1
ATOM 694 N N . VAL A 1 86 ? 9.396 5.575 -3.129 1.00 88.62 86 VAL A N 1
ATOM 695 C CA . VAL A 1 86 ? 9.129 4.144 -3.298 1.00 88.62 86 VAL A CA 1
ATOM 696 C C . VAL A 1 86 ? 7.760 3.847 -2.710 1.00 88.62 86 VAL A C 1
ATOM 698 O O . VAL A 1 86 ? 7.575 3.828 -1.489 1.00 88.62 86 VAL A O 1
ATOM 701 N N . SER A 1 87 ? 6.776 3.656 -3.587 1.00 93.69 87 SER A N 1
ATOM 702 C CA . SER A 1 87 ? 5.396 3.480 -3.161 1.00 93.69 87 SER A CA 1
ATOM 703 C C . SER A 1 87 ? 4.528 2.751 -4.172 1.00 93.69 87 SER A C 1
ATOM 705 O O . SER A 1 87 ? 4.792 2.766 -5.368 1.00 93.69 87 SER A O 1
ATOM 707 N N . VAL A 1 88 ? 3.447 2.168 -3.671 1.00 95.62 88 VAL A N 1
ATOM 708 C CA . VAL A 1 88 ? 2.409 1.516 -4.464 1.00 95.62 88 VAL A CA 1
ATOM 709 C C . VAL A 1 88 ? 1.042 1.961 -3.957 1.00 95.62 88 VAL A C 1
ATOM 711 O O . VAL A 1 88 ? 0.773 1.970 -2.752 1.00 95.62 88 VAL A O 1
ATOM 714 N N . CYS A 1 89 ? 0.174 2.376 -4.875 1.00 96.62 89 CYS A N 1
ATOM 715 C CA . CYS A 1 89 ? -1.223 2.653 -4.579 1.00 96.62 89 CYS A CA 1
ATOM 716 C C . CYS A 1 89 ? -2.000 1.337 -4.560 1.00 96.62 89 CYS A C 1
ATOM 718 O O . CYS A 1 89 ? -1.911 0.560 -5.506 1.00 96.62 89 CYS A O 1
ATOM 720 N N . LEU A 1 90 ? -2.754 1.084 -3.495 1.00 98.25 90 LEU A N 1
ATOM 721 C CA . LEU A 1 90 ? -3.562 -0.114 -3.306 1.00 98.25 90 LEU A CA 1
ATOM 722 C C . LEU A 1 90 ? -5.044 0.253 -3.337 1.00 98.25 90 LEU A C 1
ATOM 724 O O . LEU A 1 90 ? -5.469 1.173 -2.635 1.00 98.25 90 LEU A O 1
ATOM 728 N N . SER A 1 91 ? -5.822 -0.497 -4.115 1.00 98.00 91 SER A N 1
ATOM 729 C CA . SER A 1 91 ? -7.282 -0.396 -4.171 1.00 98.00 91 SER A CA 1
ATOM 730 C C . SER A 1 91 ? -7.905 -1.779 -4.026 1.00 98.00 91 SER A C 1
ATOM 732 O O . SER A 1 91 ? -7.573 -2.690 -4.788 1.00 98.00 91 SER A O 1
ATOM 734 N N . GLY A 1 92 ? -8.785 -1.958 -3.044 1.00 96.31 92 GLY A N 1
ATOM 735 C CA . GLY A 1 92 ?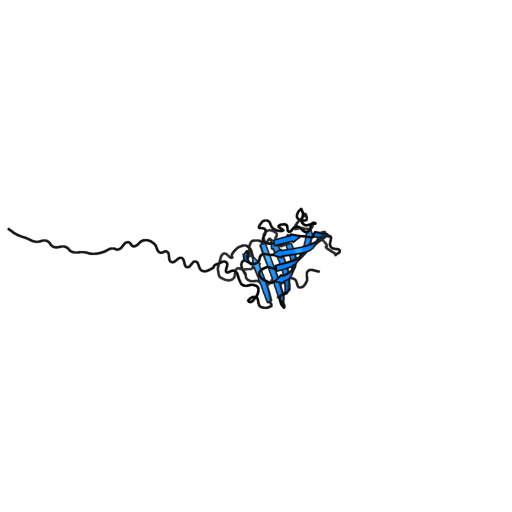 -9.432 -3.245 -2.804 1.00 96.31 92 GLY A CA 1
ATOM 736 C C . GLY A 1 92 ? -10.205 -3.302 -1.499 1.00 96.31 92 GLY A C 1
ATOM 737 O O . GLY A 1 92 ? -10.703 -2.293 -1.020 1.00 96.31 92 GLY A O 1
ATOM 738 N N . SER A 1 93 ? -10.294 -4.486 -0.902 1.00 94.44 93 SER A N 1
ATOM 739 C CA . SER A 1 93 ? -11.067 -4.723 0.319 1.00 94.44 93 SER A CA 1
ATOM 740 C C . SER A 1 93 ? -10.176 -4.858 1.550 1.00 94.44 93 SER A C 1
ATOM 742 O O . SER A 1 93 ? -9.035 -5.318 1.463 1.00 94.44 93 SER A O 1
ATOM 744 N N . VAL A 1 94 ? -10.706 -4.475 2.712 1.00 90.06 94 VAL A N 1
ATOM 745 C CA . VAL A 1 94 ? -10.057 -4.693 4.008 1.00 90.06 94 VAL A CA 1
ATOM 746 C C . VAL A 1 94 ? -10.863 -5.676 4.846 1.00 90.06 94 VAL A C 1
ATOM 748 O O . VAL A 1 94 ? -12.058 -5.499 5.069 1.00 90.06 94 VAL A O 1
ATOM 751 N N . THR A 1 95 ? -10.186 -6.726 5.305 1.00 82.50 95 THR A N 1
ATOM 752 C CA . THR A 1 95 ? -10.697 -7.674 6.301 1.00 82.50 95 THR A CA 1
ATOM 753 C C . THR A 1 95 ? -9.674 -7.801 7.423 1.00 82.50 95 THR A C 1
ATOM 755 O O . THR A 1 95 ? -9.419 -6.796 8.056 1.00 82.50 95 THR A O 1
ATOM 758 N N . ASP A 1 96 ? -9.047 -8.959 7.660 1.00 78.25 96 ASP A N 1
ATOM 759 C CA . ASP A 1 96 ? -7.880 -9.099 8.554 1.00 78.25 96 ASP A CA 1
ATOM 760 C C . ASP A 1 96 ? -6.564 -8.638 7.893 1.00 78.25 96 ASP A C 1
ATOM 762 O O . ASP A 1 96 ? -5.535 -8.490 8.551 1.00 78.25 96 ASP A O 1
ATOM 766 N N . ARG A 1 97 ? -6.626 -8.423 6.579 1.00 90.62 97 ARG A N 1
ATOM 767 C CA . ARG A 1 97 ? -5.576 -7.974 5.668 1.00 90.62 97 ARG A CA 1
ATOM 768 C C . ARG A 1 97 ? -6.203 -7.093 4.591 1.00 90.62 97 ARG A C 1
ATOM 770 O O . ARG A 1 97 ? -7.426 -7.112 4.413 1.00 90.62 97 ARG A O 1
ATOM 777 N N . VAL A 1 98 ? -5.384 -6.362 3.843 1.00 94.31 98 VAL A N 1
ATOM 778 C CA . VAL A 1 98 ? -5.853 -5.735 2.599 1.00 94.31 98 VAL A CA 1
ATOM 779 C C . VAL A 1 98 ? -5.670 -6.721 1.459 1.00 94.31 98 VAL A C 1
ATOM 781 O O . VAL A 1 98 ? -4.567 -7.226 1.260 1.00 94.31 98 VAL A O 1
ATOM 784 N N . LEU A 1 99 ? -6.747 -6.972 0.720 1.00 96.56 99 LEU A N 1
ATOM 785 C CA . LEU A 1 99 ? -6.749 -7.715 -0.537 1.00 96.56 99 LEU A CA 1
ATOM 786 C C . LEU A 1 99 ? -7.049 -6.723 -1.655 1.00 96.56 99 LEU A C 1
ATOM 788 O O . LEU A 1 99 ? -8.163 -6.200 -1.730 1.00 96.56 99 LEU A O 1
ATOM 792 N N . ALA A 1 100 ? -6.056 -6.428 -2.485 1.00 97.69 100 ALA A N 1
ATOM 793 C CA . ALA A 1 100 ? -6.115 -5.309 -3.414 1.00 97.69 100 ALA A CA 1
ATOM 794 C C . ALA A 1 100 ? -5.465 -5.605 -4.763 1.00 97.69 100 ALA A C 1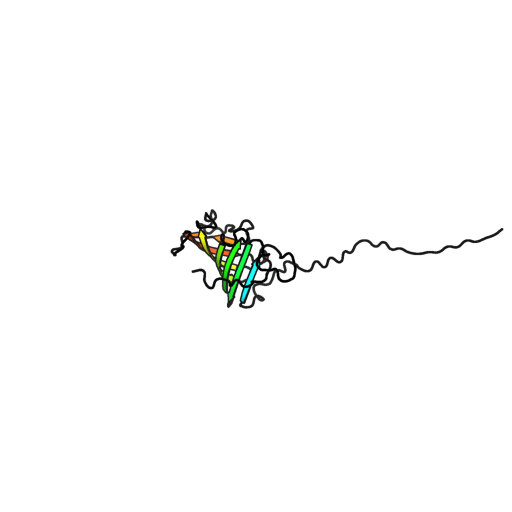
ATOM 796 O O . ALA A 1 100 ? -4.792 -6.613 -4.955 1.00 97.69 100 ALA A O 1
ATOM 797 N N . GLN A 1 101 ? -5.663 -4.671 -5.685 1.00 97.88 101 GLN A N 1
ATOM 798 C CA . GLN A 1 101 ? -4.784 -4.454 -6.825 1.00 97.88 101 GLN A CA 1
ATOM 799 C C . GLN A 1 101 ? -3.804 -3.332 -6.489 1.00 97.88 101 GLN A C 1
ATOM 801 O O . GLN A 1 101 ? -4.132 -2.432 -5.710 1.00 97.88 101 GLN A O 1
ATOM 806 N N . GLY A 1 102 ? -2.616 -3.389 -7.084 1.00 96.94 102 GLY A N 1
ATOM 807 C CA . GLY A 1 102 ? -1.578 -2.379 -6.911 1.00 96.94 102 GLY A CA 1
ATOM 808 C C . GLY A 1 102 ? -1.333 -1.580 -8.186 1.00 96.94 102 GLY A C 1
ATOM 809 O O . GLY A 1 102 ? -1.380 -2.146 -9.275 1.00 96.94 102 GLY A O 1
ATOM 810 N N . LEU A 1 103 ? -1.024 -0.292 -8.053 1.00 95.69 103 LEU A N 1
ATOM 811 C CA . LEU A 1 103 ? -0.419 0.524 -9.104 1.00 95.69 103 LEU A CA 1
ATOM 812 C C . LEU A 1 103 ? 0.852 1.174 -8.567 1.00 95.69 103 LEU A C 1
ATOM 814 O O . LEU A 1 103 ? 0.823 1.869 -7.552 1.00 95.69 103 LEU A O 1
ATOM 818 N N . GLU A 1 104 ? 1.961 0.947 -9.250 1.00 93.94 104 GLU A N 1
ATOM 819 C CA . GLU A 1 104 ? 3.270 1.491 -8.908 1.00 93.94 104 GLU A CA 1
ATOM 820 C C . GLU A 1 104 ? 3.884 2.181 -10.123 1.00 93.94 104 GLU A C 1
ATOM 822 O O . GLU A 1 104 ? 3.690 1.760 -11.263 1.00 93.94 104 GLU A O 1
ATOM 827 N N . GLU A 1 105 ? 4.656 3.229 -9.869 1.00 91.06 105 GLU A N 1
ATOM 828 C CA . GLU A 1 105 ? 5.496 3.869 -10.871 1.00 91.06 105 GLU A CA 1
ATOM 829 C C . GLU A 1 105 ? 6.939 3.377 -10.713 1.00 91.06 105 GLU A C 1
ATOM 831 O O . GLU A 1 105 ? 7.544 3.518 -9.651 1.00 91.06 105 GLU A O 1
ATOM 836 N N . ILE A 1 106 ? 7.487 2.784 -11.774 1.00 88.44 106 ILE A N 1
ATOM 837 C CA . ILE A 1 106 ? 8.842 2.227 -11.811 1.00 88.44 106 ILE A CA 1
ATOM 838 C C . ILE A 1 106 ? 9.714 3.042 -12.768 1.00 88.44 106 ILE A C 1
ATOM 840 O O . ILE A 1 106 ? 9.310 3.326 -13.894 1.00 88.44 106 ILE A O 1
ATOM 844 N N . GLY A 1 107 ? 10.951 3.336 -12.370 1.00 78.25 107 GLY A N 1
ATOM 845 C CA . GLY A 1 107 ? 11.928 4.049 -13.206 1.00 78.25 107 GLY A CA 1
ATOM 846 C C . GLY A 1 107 ? 11.911 5.574 -13.066 1.00 78.25 107 GLY A C 1
ATOM 847 O O . GLY A 1 107 ? 12.617 6.235 -13.817 1.00 78.25 107 GLY A O 1
ATOM 848 N N . GLY A 1 108 ? 11.137 6.106 -12.112 1.00 75.00 108 GLY A N 1
ATOM 849 C CA . GLY A 1 108 ? 11.227 7.495 -11.648 1.00 75.00 108 GLY A CA 1
ATOM 850 C C . GLY A 1 108 ? 12.261 7.661 -10.538 1.00 75.00 108 GLY A C 1
ATOM 851 O O . GLY A 1 108 ? 13.297 7.007 -10.548 1.00 75.00 108 GLY A O 1
ATOM 852 N N . ILE A 1 109 ? 11.985 8.510 -9.545 1.00 74.12 109 ILE A N 1
ATOM 853 C CA . ILE A 1 109 ? 12.912 8.738 -8.416 1.00 74.12 109 ILE A CA 1
ATOM 854 C C . ILE A 1 109 ? 12.925 7.536 -7.444 1.00 74.12 109 ILE A C 1
ATOM 856 O O . ILE A 1 109 ? 13.935 7.231 -6.821 1.00 74.12 109 ILE A O 1
ATOM 860 N N . GLY A 1 110 ? 11.813 6.797 -7.368 1.00 75.69 110 GLY A N 1
ATOM 861 C CA . GLY A 1 110 ? 11.650 5.645 -6.485 1.00 75.69 110 GLY A CA 1
ATOM 862 C C . GLY A 1 110 ? 12.273 4.344 -7.003 1.00 75.69 110 GLY A C 1
ATOM 863 O O . GLY A 1 110 ? 13.462 4.239 -7.314 1.00 75.69 110 GLY A O 1
ATOM 864 N N . ARG A 1 111 ? 11.459 3.284 -7.040 1.00 81.56 111 ARG A N 1
ATOM 865 C CA . ARG A 1 111 ? 11.927 1.939 -7.386 1.00 81.56 111 ARG A CA 1
ATOM 866 C C . ARG A 1 111 ? 12.273 1.850 -8.875 1.00 81.56 111 ARG A C 1
ATOM 868 O O . ARG A 1 111 ? 11.496 2.232 -9.741 1.00 81.56 111 ARG A O 1
ATOM 875 N N . GLN A 1 112 ? 13.439 1.275 -9.171 1.00 83.38 112 GLN A N 1
ATOM 876 C CA . GLN A 1 112 ? 13.979 1.196 -10.537 1.00 83.38 112 GLN A CA 1
ATOM 877 C C . GLN A 1 112 ? 13.606 -0.090 -11.286 1.00 83.38 112 GLN A C 1
ATOM 879 O O . GLN A 1 112 ? 13.801 -0.186 -12.497 1.00 83.38 112 GLN A O 1
ATOM 884 N N . ARG A 1 113 ? 13.114 -1.116 -10.581 1.00 88.38 113 ARG A N 1
ATOM 885 C CA . ARG A 1 113 ? 12.834 -2.440 -11.154 1.00 88.38 113 ARG A CA 1
ATOM 886 C C . ARG A 1 113 ? 11.613 -3.081 -10.512 1.00 88.38 113 ARG A C 1
ATOM 888 O O . ARG A 1 113 ? 11.421 -2.969 -9.307 1.00 88.38 113 ARG A O 1
ATOM 895 N N . ILE A 1 114 ? 10.844 -3.801 -11.320 1.00 89.50 114 ILE A N 1
ATOM 896 C CA . ILE A 1 114 ? 9.743 -4.655 -10.864 1.00 89.50 114 ILE A CA 1
ATOM 897 C C . ILE A 1 114 ? 10.334 -5.815 -10.034 1.00 89.50 114 ILE A C 1
ATOM 899 O O . ILE A 1 114 ? 11.366 -6.358 -10.444 1.00 89.50 114 ILE A O 1
ATOM 903 N N . PRO A 1 115 ? 9.727 -6.219 -8.899 1.00 90.19 115 PRO A N 1
ATOM 904 C CA . PRO A 1 115 ? 10.165 -7.397 -8.152 1.00 90.19 115 PRO A CA 1
ATOM 905 C C . PRO A 1 115 ? 10.255 -8.635 -9.051 1.00 90.19 115 PRO A C 1
ATOM 907 O O . PRO A 1 115 ? 9.329 -8.924 -9.816 1.00 90.19 115 PRO A O 1
ATOM 910 N N . ALA A 1 116 ? 11.362 -9.376 -8.964 1.00 86.75 116 ALA A N 1
ATOM 911 C CA . ALA A 1 116 ? 11.538 -10.607 -9.730 1.00 86.75 116 ALA A CA 1
ATOM 912 C C . ALA A 1 116 ? 10.389 -11.590 -9.445 1.00 86.75 116 ALA A C 1
ATOM 914 O O . ALA A 1 116 ? 9.860 -11.624 -8.337 1.00 86.75 116 ALA A O 1
ATOM 915 N N . ASN A 1 117 ? 9.993 -12.366 -10.454 1.00 90.31 117 ASN A N 1
ATOM 916 C CA . ASN A 1 117 ? 8.893 -13.341 -10.412 1.00 90.31 117 ASN A CA 1
ATOM 917 C C . ASN A 1 117 ? 7.480 -12.772 -10.185 1.00 90.31 117 ASN A C 1
ATOM 919 O O . ASN A 1 117 ? 6.520 -13.489 -10.446 1.00 90.31 117 ASN A O 1
ATOM 923 N N . SER A 1 118 ? 7.317 -11.486 -9.845 1.00 92.19 118 SER A N 1
ATOM 924 C CA . SER A 1 118 ? 5.983 -10.877 -9.690 1.00 92.19 118 SER A CA 1
ATOM 925 C C . SER A 1 118 ? 5.163 -10.835 -10.980 1.00 92.19 118 SER A C 1
ATOM 927 O O . SER A 1 118 ? 3.957 -10.664 -10.904 1.00 92.19 118 SER A O 1
ATOM 929 N N . MET A 1 119 ? 5.777 -10.994 -12.160 1.00 90.44 119 MET A N 1
ATOM 930 C CA . MET A 1 119 ? 5.059 -11.115 -13.443 1.00 90.44 119 MET A CA 1
ATOM 931 C C . MET A 1 119 ? 4.269 -12.426 -13.570 1.00 90.44 119 MET A C 1
ATOM 933 O O . MET A 1 119 ? 3.415 -12.544 -14.442 1.00 90.44 119 MET A O 1
ATOM 937 N N . ARG A 1 120 ? 4.571 -13.419 -12.727 1.00 92.00 120 ARG A N 1
ATOM 938 C CA . ARG A 1 120 ? 3.824 -14.676 -12.621 1.00 92.00 120 ARG A CA 1
ATOM 939 C C . ARG A 1 120 ? 2.707 -14.522 -11.584 1.00 92.00 120 ARG A C 1
ATOM 941 O O . ARG A 1 120 ? 2.626 -13.511 -10.887 1.00 92.00 120 ARG A O 1
ATOM 948 N N . ASP A 1 121 ? 1.893 -15.558 -11.424 1.00 89.06 121 ASP A N 1
ATOM 949 C CA . ASP A 1 121 ? 0.829 -15.592 -10.407 1.00 89.06 121 ASP A CA 1
ATOM 950 C C . ASP A 1 121 ? 1.348 -15.885 -8.981 1.00 89.06 121 ASP A C 1
ATOM 952 O O . ASP A 1 121 ? 0.572 -16.027 -8.038 1.00 89.06 121 ASP A O 1
ATOM 956 N N . GLU A 1 122 ? 2.669 -15.946 -8.792 1.00 94.38 122 GLU A N 1
ATOM 957 C CA . GLU A 1 122 ? 3.299 -16.165 -7.492 1.00 94.38 122 GLU A CA 1
ATOM 958 C C . GLU A 1 122 ? 3.363 -14.868 -6.671 1.00 94.38 122 GLU A C 1
ATOM 960 O O . GLU A 1 122 ? 3.853 -13.838 -7.137 1.00 94.38 122 GLU A O 1
ATOM 965 N N . LEU A 1 123 ? 2.899 -14.927 -5.419 1.00 96.75 123 LEU A N 1
ATOM 966 C CA . LEU A 1 123 ? 3.025 -13.825 -4.464 1.00 96.75 123 LEU A CA 1
ATOM 967 C C . LEU A 1 123 ? 4.475 -13.661 -4.011 1.00 96.75 123 LEU A C 1
ATOM 969 O O . LEU A 1 123 ? 4.992 -14.478 -3.248 1.00 96.75 123 LEU A O 1
ATOM 973 N N . VAL A 1 124 ? 5.088 -12.542 -4.386 1.00 97.06 124 VAL A N 1
ATOM 974 C CA . VAL A 1 124 ? 6.445 -12.178 -3.967 1.00 97.06 124 VAL A CA 1
ATOM 975 C C . VAL A 1 124 ? 6.435 -10.974 -3.038 1.00 97.06 124 VAL A C 1
ATOM 977 O O . VAL A 1 124 ? 5.532 -10.139 -3.088 1.00 97.06 124 VAL A O 1
ATOM 980 N N . ASN A 1 125 ? 7.450 -10.868 -2.183 1.00 96.44 125 ASN A N 1
ATOM 981 C CA . ASN A 1 125 ? 7.590 -9.732 -1.276 1.00 96.44 125 ASN A CA 1
ATOM 982 C C . ASN A 1 125 ? 7.829 -8.444 -2.074 1.00 96.44 125 ASN A C 1
ATOM 984 O O . ASN A 1 125 ? 8.771 -8.357 -2.866 1.00 96.44 125 ASN A O 1
ATOM 988 N N . TRP A 1 126 ? 6.984 -7.438 -1.849 1.00 94.94 126 TRP A N 1
ATOM 989 C CA . TRP A 1 126 ? 7.185 -6.110 -2.409 1.00 94.94 126 TRP A CA 1
ATOM 990 C C . TRP A 1 126 ? 8.185 -5.320 -1.567 1.00 94.94 126 TRP A C 1
ATOM 992 O O . TRP A 1 126 ? 9.081 -4.711 -2.137 1.00 94.94 126 TRP A O 1
ATOM 1002 N N . ASP A 1 127 ? 8.083 -5.339 -0.238 1.00 92.62 127 ASP A N 1
ATOM 1003 C CA . ASP A 1 127 ? 9.049 -4.739 0.695 1.00 92.62 127 ASP A CA 1
ATOM 1004 C C . ASP A 1 127 ? 10.025 -5.778 1.270 1.00 92.62 127 ASP A C 1
ATOM 1006 O O . ASP A 1 127 ? 9.812 -6.987 1.167 1.00 92.62 127 ASP A O 1
ATOM 1010 N N . LYS A 1 128 ? 11.113 -5.306 1.894 1.00 89.69 128 LYS A N 1
ATOM 1011 C CA . LYS A 1 128 ? 12.141 -6.184 2.482 1.00 89.69 128 LYS A CA 1
ATOM 1012 C C . LYS A 1 128 ? 11.589 -7.012 3.639 1.00 89.69 128 LYS A C 1
ATOM 1014 O O . LYS A 1 128 ? 12.048 -8.122 3.884 1.00 89.69 128 LYS A O 1
ATOM 1019 N N . GLU A 1 129 ? 10.617 -6.462 4.350 1.00 90.56 129 GLU A N 1
ATOM 1020 C CA . GLU A 1 129 ? 10.010 -7.040 5.533 1.00 90.56 129 GLU A CA 1
ATOM 1021 C C . GLU A 1 129 ? 8.897 -8.045 5.170 1.00 90.56 129 GLU A C 1
ATOM 1023 O O . GLU A 1 129 ? 8.438 -8.789 6.041 1.00 90.56 129 GLU A O 1
ATOM 1028 N N . GLY A 1 130 ? 8.477 -8.111 3.900 1.00 94.06 130 GLY A N 1
ATOM 1029 C CA . GLY A 1 130 ? 7.421 -8.994 3.401 1.00 94.06 130 GLY A CA 1
ATOM 1030 C C . GLY A 1 130 ? 6.041 -8.677 3.980 1.00 94.06 130 GLY A C 1
ATOM 1031 O O . GLY A 1 130 ? 5.241 -9.592 4.189 1.00 94.06 130 GLY A O 1
ATOM 1032 N N . ILE A 1 131 ? 5.790 -7.416 4.339 1.00 95.56 131 ILE A N 1
ATOM 1033 C CA . ILE A 1 131 ? 4.500 -6.958 4.873 1.00 95.56 131 ILE A CA 1
ATOM 1034 C C . ILE A 1 131 ? 3.472 -6.850 3.740 1.00 95.56 131 ILE A C 1
ATOM 1036 O O . ILE A 1 131 ? 2.315 -7.235 3.911 1.00 95.56 131 ILE A O 1
ATOM 1040 N N . LEU A 1 132 ? 3.906 -6.353 2.586 1.00 97.62 132 LEU A N 1
ATOM 1041 C CA . LEU A 1 132 ? 3.183 -6.337 1.330 1.00 97.62 132 LEU A CA 1
ATOM 1042 C C . LEU A 1 132 ? 3.751 -7.411 0.398 1.00 97.62 132 LEU A C 1
ATOM 1044 O O . LEU A 1 132 ? 4.951 -7.460 0.121 1.00 97.62 132 LEU A O 1
ATOM 1048 N N . LYS A 1 133 ? 2.863 -8.239 -0.144 1.00 97.94 133 LYS A N 1
ATOM 1049 C CA . LYS A 1 133 ? 3.166 -9.167 -1.237 1.00 97.94 133 LYS A CA 1
ATOM 1050 C C . LYS A 1 133 ? 2.370 -8.805 -2.477 1.00 97.94 133 LYS A C 1
ATOM 1052 O O . LYS A 1 133 ? 1.234 -8.356 -2.347 1.00 97.94 133 LYS A O 1
ATOM 1057 N N . VAL A 1 134 ? 2.943 -9.019 -3.656 1.00 97.94 134 VAL A N 1
ATOM 1058 C CA . VAL A 1 134 ? 2.325 -8.702 -4.952 1.00 97.94 134 VAL A CA 1
ATOM 1059 C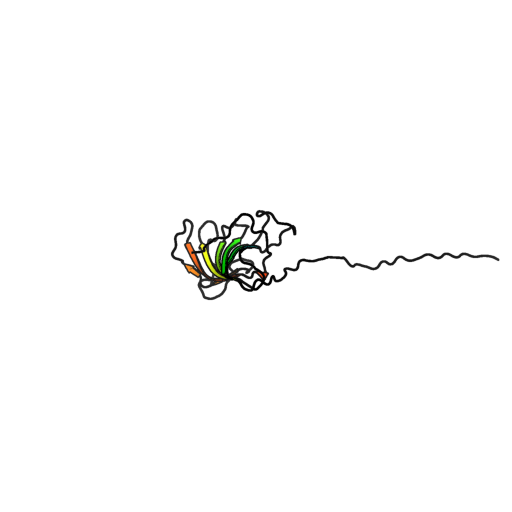 C . VAL A 1 134 ? 2.531 -9.828 -5.963 1.00 97.94 134 VAL A C 1
ATOM 1061 O O . VAL A 1 134 ? 3.512 -10.564 -5.870 1.00 97.94 134 VAL A O 1
ATOM 1064 N N . SER A 1 135 ? 1.626 -9.949 -6.933 1.00 98.12 135 SER A N 1
ATOM 1065 C CA . SER A 1 135 ? 1.746 -10.856 -8.084 1.00 98.12 135 SER A CA 1
ATOM 1066 C C . SER A 1 135 ? 0.998 -10.319 -9.311 1.00 98.12 135 SER A C 1
ATOM 1068 O O . SER A 1 135 ? 0.284 -9.307 -9.237 1.00 98.12 135 SER A O 1
ATOM 1070 N N . GLY A 1 136 ? 1.177 -10.983 -10.455 1.00 96.88 136 GLY A N 1
ATOM 1071 C CA . GLY A 1 136 ? 0.561 -10.618 -11.728 1.00 96.88 136 GLY A CA 1
ATOM 1072 C C . GLY A 1 136 ? 0.930 -9.206 -12.179 1.00 96.88 136 GLY A C 1
ATOM 1073 O O . GLY A 1 136 ? 0.048 -8.421 -12.525 1.00 96.88 136 GLY A O 1
ATOM 1074 N N . ALA A 1 137 ? 2.212 -8.857 -12.094 1.00 96.44 137 ALA A N 1
ATOM 1075 C CA . ALA A 1 137 ? 2.743 -7.580 -12.537 1.00 96.44 137 ALA A CA 1
ATOM 1076 C C . ALA A 1 137 ? 2.644 -7.457 -14.063 1.00 96.44 137 ALA A C 1
ATOM 1078 O O . ALA A 1 137 ? 3.217 -8.257 -14.802 1.00 96.44 137 ALA A O 1
ATOM 1079 N N . GLU A 1 138 ? 1.968 -6.417 -14.532 1.00 94.19 138 GLU A N 1
ATOM 1080 C CA . GLU A 1 138 ? 1.826 -6.089 -15.946 1.00 94.19 138 GLU A CA 1
ATOM 1081 C C . GLU A 1 138 ? 2.099 -4.600 -16.175 1.00 94.19 138 GLU A C 1
ATOM 1083 O O . GLU A 1 138 ? 1.846 -3.756 -15.312 1.00 94.19 138 GLU A O 1
ATOM 1088 N N . THR A 1 139 ? 2.633 -4.250 -17.346 1.00 90.62 139 THR A N 1
ATOM 1089 C CA . THR A 1 139 ? 2.742 -2.838 -17.729 1.00 90.62 139 THR A CA 1
ATOM 1090 C C . THR A 1 139 ? 1.345 -2.260 -17.910 1.00 90.62 139 THR A C 1
ATOM 1092 O O . THR A 1 139 ? 0.536 -2.789 -18.671 1.00 90.62 139 THR A O 1
ATOM 1095 N N . TYR A 1 140 ? 1.068 -1.164 -17.214 1.00 89.06 140 TYR A N 1
ATOM 1096 C CA . TYR A 1 140 ? -0.214 -0.485 -17.269 1.00 89.06 140 TYR A CA 1
ATOM 1097 C C . TYR A 1 140 ? -0.155 0.671 -18.266 1.00 89.06 140 TYR A C 1
ATOM 1099 O O . TYR A 1 140 ? 0.766 1.489 -18.230 1.00 89.06 140 TYR A O 1
ATOM 1107 N N . ARG A 1 141 ? -1.143 0.749 -19.163 1.00 82.00 141 ARG A N 1
ATOM 1108 C CA . ARG A 1 141 ? -1.270 1.879 -20.088 1.00 82.00 141 ARG A CA 1
ATOM 1109 C C . ARG A 1 141 ? -1.851 3.071 -19.333 1.00 82.00 141 ARG A C 1
ATOM 1111 O O . ARG A 1 141 ? -3.039 3.105 -19.039 1.00 82.00 141 ARG A O 1
ATOM 1118 N N . GLY A 1 142 ? -0.997 4.040 -19.039 1.00 76.81 142 GLY A N 1
ATOM 1119 C CA . GLY A 1 142 ? -1.360 5.322 -18.454 1.00 76.81 142 GLY A CA 1
ATOM 1120 C C . GLY A 1 142 ? -0.212 6.313 -18.609 1.00 76.81 142 GLY A C 1
ATOM 1121 O O . GLY A 1 142 ? 0.881 5.945 -19.040 1.00 76.81 142 GLY A O 1
ATOM 1122 N N . THR A 1 143 ? -0.471 7.571 -18.279 1.00 71.81 143 THR A N 1
ATOM 1123 C CA . THR A 1 143 ? 0.534 8.635 -18.299 1.00 71.81 143 THR A CA 1
ATOM 1124 C C . THR A 1 143 ? 1.261 8.689 -16.961 1.00 71.81 143 THR A C 1
ATOM 1126 O O . THR A 1 143 ? 0.623 8.792 -15.914 1.00 71.81 143 THR A O 1
ATOM 1129 N N . SER A 1 144 ? 2.588 8.642 -17.002 1.00 76.25 144 SER A N 1
ATOM 1130 C CA . SER A 1 144 ? 3.460 8.995 -15.885 1.00 76.25 144 SER A CA 1
ATOM 1131 C C . SER A 1 144 ? 4.576 9.881 -16.423 1.00 76.25 144 SER A C 1
ATOM 1133 O O . SER A 1 144 ? 5.155 9.586 -17.468 1.00 76.25 144 SER A O 1
ATOM 1135 N N . ASP A 1 145 ? 4.868 10.960 -15.704 1.00 71.50 145 ASP A N 1
ATOM 1136 C CA . ASP A 1 145 ? 5.874 11.944 -16.110 1.00 71.50 145 ASP A CA 1
ATOM 1137 C C . ASP A 1 145 ? 7.304 11.480 -15.805 1.00 71.50 145 ASP A C 1
ATOM 1139 O O . ASP A 1 145 ? 8.265 12.118 -16.231 1.00 71.50 145 ASP A O 1
ATOM 1143 N N . ARG A 1 146 ? 7.469 10.407 -15.018 1.00 76.50 146 ARG A N 1
ATOM 1144 C CA . ARG A 1 146 ? 8.782 10.008 -14.488 1.00 76.50 146 ARG A CA 1
ATOM 1145 C C . ARG A 1 146 ? 9.094 8.528 -14.651 1.00 76.50 146 ARG A C 1
ATOM 1147 O O . ARG A 1 146 ? 10.232 8.151 -14.414 1.00 76.50 146 ARG A O 1
ATOM 1154 N N . GLY A 1 147 ? 8.154 7.682 -15.068 1.00 82.94 147 GLY A N 1
ATOM 1155 C CA . GLY A 1 147 ? 8.426 6.253 -15.184 1.00 82.94 147 GLY A CA 1
ATOM 1156 C C . GLY A 1 147 ? 7.378 5.457 -15.946 1.00 82.94 147 GLY A C 1
ATOM 1157 O O . GLY A 1 147 ? 6.456 5.986 -16.559 1.00 82.94 147 GLY A O 1
ATOM 1158 N N . ARG A 1 148 ? 7.531 4.132 -15.909 1.00 89.56 148 ARG A N 1
ATOM 1159 C CA . ARG A 1 148 ? 6.521 3.194 -16.404 1.00 89.56 148 ARG A CA 1
ATOM 1160 C C . ARG A 1 148 ? 5.540 2.874 -15.282 1.00 89.56 148 ARG A C 1
ATOM 1162 O O . ARG A 1 148 ? 5.957 2.586 -14.160 1.00 89.56 148 ARG A O 1
ATOM 1169 N N . LEU A 1 149 ? 4.251 2.839 -15.597 1.00 92.12 149 LEU A N 1
ATOM 1170 C CA . LEU A 1 149 ? 3.248 2.345 -14.663 1.00 92.12 149 LEU A CA 1
ATOM 1171 C C . LEU A 1 149 ? 3.191 0.819 -14.710 1.00 92.12 149 LEU A C 1
ATOM 1173 O O . LEU A 1 149 ? 3.167 0.201 -15.778 1.00 92.12 149 LEU A O 1
ATOM 1177 N N . VAL A 1 150 ? 3.165 0.210 -13.534 1.00 94.12 150 VAL A N 1
ATOM 1178 C CA . VAL A 1 150 ? 3.069 -1.233 -13.337 1.00 94.12 150 VAL A CA 1
ATOM 1179 C C . VAL A 1 150 ? 1.855 -1.506 -12.477 1.00 94.12 150 VAL A C 1
ATOM 1181 O O . VAL A 1 150 ? 1.731 -0.986 -11.368 1.00 94.12 150 VAL A O 1
ATOM 1184 N N . ARG A 1 151 ? 0.950 -2.330 -12.997 1.00 95.62 151 ARG A N 1
ATOM 1185 C CA . ARG A 1 151 ? -0.195 -2.823 -12.248 1.00 95.62 151 ARG A CA 1
ATOM 1186 C C . ARG A 1 151 ? 0.133 -4.199 -11.696 1.00 95.62 151 ARG A C 1
ATOM 1188 O O . ARG A 1 151 ? 0.575 -5.067 -12.436 1.00 95.62 151 ARG A O 1
ATOM 1195 N N . TYR A 1 152 ? -0.144 -4.404 -10.419 1.00 97.56 152 TYR A N 1
ATOM 1196 C CA . TYR A 1 152 ? -0.171 -5.721 -9.798 1.00 97.56 152 TYR A CA 1
ATOM 1197 C C . TYR A 1 152 ? -1.621 -6.185 -9.722 1.00 97.56 152 TYR A C 1
ATOM 1199 O O . TYR A 1 152 ? -2.464 -5.511 -9.117 1.00 97.56 152 TYR A O 1
ATOM 1207 N N . ARG A 1 153 ? -1.929 -7.330 -10.337 1.00 96.81 153 ARG A N 1
ATOM 1208 C CA . ARG A 1 153 ? -3.282 -7.909 -10.315 1.00 96.81 153 ARG A CA 1
ATOM 1209 C C . ARG A 1 153 ? -3.700 -8.358 -8.922 1.00 96.81 153 ARG A C 1
ATOM 1211 O O . ARG A 1 153 ? -4.896 -8.358 -8.635 1.00 96.81 153 ARG A O 1
ATOM 1218 N N . GLN A 1 154 ? -2.740 -8.724 -8.076 1.00 97.81 154 GLN A N 1
ATOM 1219 C CA . GLN A 1 154 ? -2.990 -9.077 -6.686 1.00 97.81 154 GLN A CA 1
ATOM 1220 C C . GLN A 1 154 ? -1.947 -8.437 -5.774 1.00 97.81 154 GLN A C 1
ATOM 1222 O O . GLN A 1 154 ? -0.755 -8.398 -6.081 1.00 97.81 154 GLN A O 1
ATOM 1227 N N . ALA A 1 155 ? -2.419 -7.953 -4.634 1.00 98.06 155 ALA A N 1
ATOM 1228 C CA . ALA A 1 155 ? -1.631 -7.400 -3.555 1.00 98.06 155 ALA A CA 1
ATOM 1229 C C . ALA A 1 155 ? -2.247 -7.827 -2.217 1.00 98.06 155 ALA A C 1
ATOM 1231 O O . ALA A 1 155 ? -3.457 -7.690 -2.011 1.00 98.06 155 ALA A O 1
ATOM 1232 N N . ILE A 1 156 ? -1.414 -8.333 -1.309 1.00 97.56 156 ILE A N 1
ATOM 1233 C CA . ILE A 1 156 ? -1.812 -8.725 0.044 1.00 97.56 156 ILE A CA 1
ATOM 1234 C C . ILE A 1 156 ? -0.966 -7.948 1.046 1.00 97.56 156 ILE A C 1
ATOM 1236 O O . ILE A 1 156 ? 0.246 -8.148 1.107 1.00 97.56 156 ILE A O 1
ATOM 1240 N N . LEU A 1 157 ? -1.610 -7.089 1.838 1.00 96.88 157 LEU A N 1
ATOM 1241 C CA . LEU A 1 157 ? -0.965 -6.333 2.914 1.00 96.88 157 LEU A CA 1
ATOM 1242 C C . LEU A 1 157 ? -1.379 -6.892 4.275 1.00 96.88 157 LEU A C 1
ATOM 1244 O O . LEU A 1 157 ? -2.560 -6.849 4.633 1.00 96.88 157 LEU A O 1
ATOM 1248 N N . ASP A 1 158 ? -0.406 -7.359 5.050 1.00 94.12 158 ASP A N 1
ATOM 1249 C CA . ASP A 1 158 ? -0.634 -7.835 6.411 1.00 94.12 158 ASP A CA 1
ATOM 1250 C C . ASP A 1 158 ? -0.674 -6.668 7.409 1.00 94.12 158 ASP A C 1
ATOM 1252 O O . ASP A 1 158 ? 0.349 -6.186 7.903 1.00 94.12 158 ASP A O 1
ATOM 1256 N N . LEU A 1 159 ? -1.888 -6.212 7.721 1.00 89.31 159 LEU A N 1
ATOM 1257 C CA . LEU A 1 159 ? -2.106 -5.099 8.641 1.00 89.31 159 LEU A CA 1
ATOM 1258 C C . LEU A 1 159 ? -1.766 -5.444 10.100 1.00 89.31 159 LEU A C 1
ATOM 1260 O O . LEU A 1 159 ? -1.520 -4.530 10.886 1.00 89.31 159 LEU A O 1
ATOM 1264 N N . LYS A 1 160 ? -1.699 -6.731 10.476 1.00 88.06 160 LYS A N 1
ATOM 1265 C CA . LYS A 1 160 ? -1.340 -7.157 11.844 1.00 88.06 160 LYS A CA 1
ATOM 1266 C C . LYS A 1 160 ? 0.119 -6.856 12.179 1.00 88.06 160 LYS A C 1
ATOM 1268 O O . LYS A 1 160 ? 0.493 -6.822 13.347 1.00 88.06 160 LYS A O 1
ATOM 1273 N N . ARG A 1 161 ? 0.940 -6.619 11.154 1.00 89.50 161 ARG A N 1
ATOM 1274 C CA . ARG A 1 161 ? 2.357 -6.261 11.274 1.00 89.50 161 ARG A CA 1
ATOM 1275 C C . ARG A 1 161 ? 2.589 -4.752 11.348 1.00 89.50 161 ARG A C 1
ATOM 1277 O O . ARG A 1 161 ? 3.736 -4.313 11.300 1.00 89.50 161 ARG A O 1
ATOM 1284 N N . LEU A 1 162 ? 1.520 -3.959 11.432 1.00 89.06 162 LEU A N 1
ATOM 1285 C CA . LEU A 1 162 ? 1.576 -2.504 11.453 1.00 89.06 162 LEU A CA 1
ATOM 1286 C C . LEU A 1 162 ? 0.896 -1.939 12.704 1.00 89.06 162 LEU A C 1
ATOM 1288 O O . LEU A 1 162 ? -0.112 -2.450 13.186 1.00 89.06 162 LEU A O 1
ATOM 1292 N N . TYR A 1 163 ? 1.416 -0.816 13.182 1.00 85.94 163 TYR A N 1
ATOM 1293 C CA . TYR A 1 163 ? 0.849 -0.035 14.272 1.00 85.94 163 TYR A CA 1
ATOM 1294 C C . TYR A 1 163 ? 0.006 1.098 13.709 1.00 85.94 163 TYR A C 1
ATOM 1296 O O . TYR A 1 163 ? 0.445 1.814 12.807 1.00 85.94 163 TYR A O 1
ATOM 1304 N N . ARG A 1 164 ? -1.193 1.303 14.260 1.00 86.38 164 ARG A N 1
ATOM 1305 C CA . ARG A 1 164 ? -1.989 2.491 13.944 1.00 86.38 164 ARG A CA 1
ATOM 1306 C C . ARG A 1 164 ? -1.268 3.731 14.465 1.00 86.38 164 ARG A C 1
ATOM 1308 O O . ARG A 1 164 ? -0.888 3.782 15.631 1.00 86.38 164 ARG A O 1
ATOM 1315 N N . VAL A 1 165 ? -1.144 4.740 13.615 1.00 82.50 165 VAL A N 1
ATOM 1316 C CA . VAL A 1 165 ? -0.568 6.043 13.958 1.00 82.50 165 VAL A CA 1
ATOM 1317 C C . VAL A 1 165 ? -1.522 7.163 13.542 1.00 82.50 165 VAL A C 1
ATOM 1319 O O . VAL A 1 165 ? -2.505 6.928 12.831 1.00 82.50 165 VAL A O 1
ATOM 1322 N N . ASN A 1 166 ? -1.263 8.391 13.994 1.00 78.88 166 ASN A N 1
ATOM 1323 C CA . ASN A 1 166 ? -2.045 9.542 13.551 1.00 78.88 166 ASN A CA 1
ATOM 1324 C C . ASN A 1 166 ? -1.875 9.724 12.027 1.00 78.88 166 ASN A C 1
ATOM 1326 O O . ASN A 1 166 ? -0.757 9.699 11.508 1.00 78.88 166 ASN A O 1
ATOM 1330 N N . ALA A 1 167 ? -2.986 9.891 11.303 1.00 73.06 167 ALA A N 1
ATOM 1331 C CA . ALA A 1 167 ? -2.963 10.136 9.863 1.00 73.06 167 ALA A CA 1
ATOM 1332 C C . ALA A 1 167 ? -2.345 11.500 9.499 1.00 73.06 167 ALA A C 1
ATOM 1334 O O . ALA A 1 167 ? -1.853 11.667 8.382 1.00 73.06 167 ALA A O 1
ATOM 1335 N N . GLY A 1 168 ? -2.303 12.439 10.449 1.00 76.06 168 GLY A N 1
ATOM 1336 C CA . GLY A 1 168 ? -1.806 13.797 10.265 1.00 76.06 168 GLY A CA 1
ATOM 1337 C C . GLY A 1 168 ? -2.689 14.614 9.321 1.00 76.06 168 GLY A C 1
ATOM 1338 O O . GLY A 1 168 ? -3.863 14.310 9.129 1.00 76.06 168 GLY A O 1
ATOM 1339 N N . ALA A 1 169 ? -2.100 15.645 8.712 1.00 79.06 169 ALA A N 1
ATOM 1340 C CA . ALA A 1 169 ? -2.769 16.502 7.728 1.00 79.06 169 ALA A CA 1
ATOM 1341 C C . ALA A 1 169 ? -2.724 15.946 6.289 1.00 79.06 169 ALA A C 1
ATOM 1343 O O . ALA A 1 169 ? -3.381 16.479 5.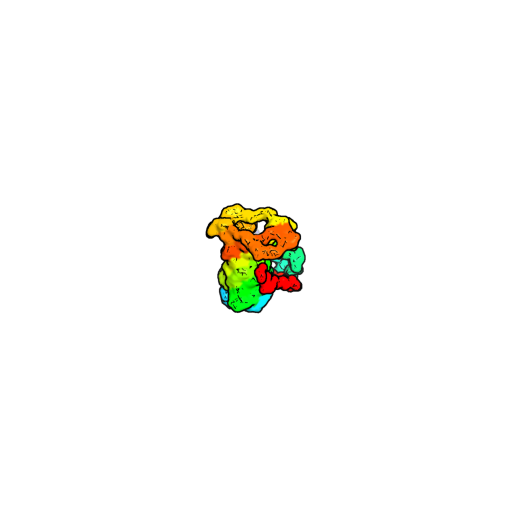399 1.00 79.06 169 ALA A O 1
ATOM 1344 N N . ILE A 1 170 ? -1.942 14.889 6.041 1.00 82.69 170 ILE A N 1
ATOM 1345 C CA . ILE A 1 170 ? -1.804 14.305 4.702 1.00 82.69 170 ILE A CA 1
ATOM 1346 C C . ILE A 1 170 ? -3.020 13.426 4.429 1.00 82.69 170 ILE A C 1
ATOM 1348 O O . ILE A 1 170 ? -3.247 12.431 5.121 1.00 82.69 170 ILE A O 1
ATOM 1352 N N . LEU A 1 171 ? -3.781 13.780 3.397 1.00 88.94 171 LEU A N 1
ATOM 1353 C CA . LEU A 1 171 ? -4.935 13.001 2.977 1.00 88.94 171 LEU A CA 1
ATOM 1354 C C . LEU A 1 171 ? -4.504 11.782 2.144 1.00 88.94 171 LEU A C 1
ATOM 1356 O O . LEU A 1 171 ? -3.597 11.890 1.315 1.00 88.94 171 LEU A O 1
ATOM 1360 N N . PRO A 1 172 ? -5.143 10.614 2.343 1.00 92.50 172 PRO A N 1
ATOM 1361 C CA . PRO A 1 172 ? -4.953 9.467 1.465 1.00 92.50 172 PRO A CA 1
ATOM 1362 C C . PRO A 1 172 ? -5.436 9.772 0.036 1.00 92.50 172 PRO A C 1
ATOM 1364 O O . PRO A 1 172 ? -6.331 10.603 -0.148 1.00 92.50 172 PRO A O 1
ATOM 1367 N N . PRO A 1 173 ? -4.895 9.076 -0.980 1.00 92.88 173 PRO A N 1
ATOM 1368 C CA . PRO A 1 173 ? -5.359 9.225 -2.353 1.00 92.88 173 PRO A CA 1
ATOM 1369 C C . PRO A 1 173 ? -6.841 8.852 -2.489 1.00 92.88 173 PRO A C 1
ATOM 1371 O O . PRO A 1 173 ? -7.353 7.959 -1.809 1.00 92.88 173 PRO A O 1
ATOM 1374 N N . THR A 1 174 ? -7.541 9.527 -3.402 1.00 92.94 174 THR A N 1
ATOM 1375 C CA . THR A 1 174 ? -8.960 9.262 -3.683 1.00 92.94 174 THR A CA 1
ATOM 1376 C C . THR A 1 174 ? -9.167 8.160 -4.718 1.00 92.94 174 THR A C 1
ATOM 1378 O O . THR A 1 174 ? -10.221 7.524 -4.695 1.00 92.94 174 THR A O 1
ATOM 1381 N N . ARG A 1 175 ? -8.167 7.912 -5.575 1.00 93.12 175 ARG A N 1
ATOM 1382 C CA . ARG A 1 175 ? -8.125 6.866 -6.607 1.00 93.12 175 ARG A CA 1
ATOM 1383 C C . ARG A 1 175 ? -6.686 6.408 -6.855 1.00 93.12 175 ARG A C 1
ATOM 1385 O O . ARG A 1 175 ? -5.760 7.180 -6.617 1.00 93.12 175 ARG A O 1
ATOM 1392 N N . CYS A 1 176 ? -6.523 5.179 -7.344 1.00 90.50 176 CYS A N 1
ATOM 1393 C CA . CYS A 1 176 ? -5.241 4.695 -7.869 1.00 90.50 176 CYS A CA 1
ATOM 1394 C C . CYS A 1 176 ? -5.147 4.804 -9.394 1.00 90.50 176 CYS A C 1
ATOM 1396 O O . CYS A 1 176 ? -4.050 4.982 -9.902 1.00 90.50 176 CYS A O 1
ATOM 1398 N N . PHE A 1 177 ? -6.279 4.709 -10.095 1.00 79.88 177 PHE A N 1
ATOM 1399 C CA . PHE A 1 177 ? -6.402 4.731 -11.552 1.00 79.88 177 PHE A CA 1
ATOM 1400 C C . PHE A 1 177 ? -7.305 5.890 -11.970 1.00 79.88 177 PHE A C 1
ATOM 1402 O O . PHE A 1 177 ? -8.248 6.189 -11.195 1.00 79.88 177 PHE A O 1
#